Protein AF-A0A2H6B9R8-F1 (afdb_monomer_lite)

Structure (mmCIF, N/CA/C/O backbone):
data_AF-A0A2H6B9R8-F1
#
_entry.id   AF-A0A2H6B9R8-F1
#
loop_
_atom_site.group_PDB
_atom_site.id
_atom_site.type_symbol
_atom_site.label_atom_id
_atom_site.label_alt_id
_atom_site.label_comp_id
_atom_site.label_asym_id
_atom_site.label_entity_id
_atom_site.label_seq_id
_atom_site.pdbx_PDB_ins_code
_atom_site.Cartn_x
_atom_site.Cartn_y
_atom_site.Cartn_z
_atom_site.occupancy
_atom_site.B_iso_or_equiv
_atom_site.auth_seq_id
_atom_site.auth_comp_id
_atom_site.auth_asym_id
_atom_site.auth_atom_id
_atom_site.pdbx_PDB_model_num
ATOM 1 N N . MET A 1 1 ? 10.883 -12.171 -8.756 1.00 70.75 1 MET A N 1
ATOM 2 C CA . MET A 1 1 ? 9.841 -11.616 -9.647 1.00 70.75 1 MET A CA 1
ATOM 3 C C . MET A 1 1 ? 10.353 -11.651 -11.082 1.00 70.75 1 MET A C 1
ATOM 5 O O . MET A 1 1 ? 11.427 -11.118 -11.314 1.00 70.75 1 MET A O 1
ATOM 9 N N . GLN A 1 2 ? 9.630 -12.269 -12.023 1.00 77.06 2 GLN A N 1
ATOM 10 C CA . GLN A 1 2 ? 10.063 -12.372 -13.426 1.00 77.06 2 GLN A CA 1
ATOM 11 C C . GLN A 1 2 ? 8.971 -11.858 -14.382 1.00 77.06 2 GLN A C 1
ATOM 13 O O . GLN A 1 2 ? 7.766 -12.011 -14.130 1.00 77.06 2 GLN A O 1
ATOM 18 N N . VAL A 1 3 ? 9.385 -11.194 -15.463 1.00 81.06 3 VAL A N 1
ATOM 19 C CA . VAL A 1 3 ? 8.510 -10.721 -16.545 1.00 81.06 3 VAL A CA 1
ATOM 20 C C . VAL A 1 3 ? 9.075 -11.250 -17.855 1.00 81.06 3 VAL A C 1
ATOM 22 O O . VAL A 1 3 ? 10.202 -10.927 -18.210 1.00 81.06 3 VAL A O 1
ATOM 25 N N . LEU A 1 4 ? 8.290 -12.076 -18.545 1.00 83.81 4 LEU A N 1
ATOM 26 C CA . LEU A 1 4 ? 8.621 -12.559 -19.880 1.00 83.81 4 LEU A CA 1
ATOM 27 C C . LEU A 1 4 ? 8.282 -11.460 -20.885 1.00 83.81 4 LEU A C 1
ATOM 29 O O . LEU A 1 4 ? 7.156 -10.955 -20.891 1.00 83.81 4 LEU A O 1
ATOM 33 N N . VAL A 1 5 ? 9.260 -11.087 -21.702 1.00 84.06 5 VAL A N 1
ATOM 34 C CA . VAL A 1 5 ? 9.093 -10.111 -22.780 1.00 84.06 5 VAL A CA 1
ATOM 35 C C . VAL A 1 5 ? 8.875 -10.890 -24.066 1.00 84.06 5 VAL A C 1
ATOM 37 O O . VAL A 1 5 ? 9.646 -11.793 -24.375 1.00 84.06 5 VAL A O 1
ATOM 40 N N . ARG A 1 6 ? 7.801 -10.573 -24.785 1.00 87.12 6 ARG A N 1
ATOM 41 C CA . ARG A 1 6 ? 7.520 -11.127 -26.112 1.00 87.12 6 ARG A CA 1
ATOM 42 C C . ARG A 1 6 ? 7.653 -10.007 -27.136 1.00 87.12 6 ARG A C 1
ATOM 44 O O . ARG A 1 6 ? 7.360 -8.853 -26.810 1.00 87.12 6 ARG A O 1
ATOM 51 N N . ASP A 1 7 ? 8.129 -10.357 -28.325 1.00 82.62 7 ASP A N 1
ATOM 52 C CA . ASP A 1 7 ? 8.151 -9.481 -29.502 1.00 82.62 7 ASP A CA 1
ATOM 53 C C . ASP A 1 7 ? 8.915 -8.161 -29.285 1.00 82.62 7 ASP A C 1
ATOM 55 O O . ASP A 1 7 ? 8.483 -7.096 -29.720 1.00 82.62 7 ASP A O 1
ATOM 59 N N . ASN A 1 8 ? 10.033 -8.214 -28.547 1.00 81.19 8 ASN A N 1
ATOM 60 C CA . ASN A 1 8 ? 10.891 -7.062 -28.216 1.00 81.19 8 ASN A CA 1
ATOM 61 C C . ASN A 1 8 ? 10.157 -5.863 -27.581 1.00 81.19 8 ASN A C 1
ATOM 63 O O . ASN A 1 8 ? 10.640 -4.732 -27.604 1.00 81.19 8 ASN A O 1
ATOM 67 N N . ASN A 1 9 ? 9.002 -6.095 -26.955 1.00 84.94 9 ASN A N 1
ATOM 68 C CA . ASN A 1 9 ? 8.187 -5.029 -26.385 1.00 84.94 9 ASN A CA 1
ATOM 69 C C . ASN A 1 9 ? 8.643 -4.637 -24.968 1.00 84.94 9 ASN A C 1
ATOM 71 O O . ASN A 1 9 ? 8.030 -4.985 -23.950 1.00 84.94 9 ASN A O 1
ATOM 75 N N . ILE A 1 10 ? 9.756 -3.912 -24.915 1.00 82.06 10 ILE A N 1
ATOM 76 C CA . ILE A 1 10 ? 10.469 -3.557 -23.683 1.00 82.06 10 ILE A CA 1
ATOM 77 C C . ILE A 1 10 ? 9.643 -2.598 -22.812 1.00 82.06 10 ILE A C 1
ATOM 79 O O . ILE A 1 10 ? 9.504 -2.814 -21.606 1.00 82.06 10 ILE A O 1
ATOM 83 N N . ASP A 1 11 ? 9.007 -1.587 -23.402 1.00 85.81 11 ASP A N 1
ATOM 84 C CA . ASP A 1 11 ? 8.265 -0.568 -22.647 1.00 85.81 11 ASP A CA 1
ATOM 85 C C . ASP A 1 11 ? 7.061 -1.143 -21.897 1.00 85.81 11 ASP A C 1
ATOM 87 O O . ASP A 1 11 ? 6.761 -0.771 -20.752 1.00 85.81 11 ASP A O 1
ATOM 91 N N . GLN A 1 12 ? 6.363 -2.097 -22.515 1.00 85.00 12 GLN A N 1
ATOM 92 C CA . GLN A 1 12 ? 5.255 -2.775 -21.856 1.00 85.00 12 GLN A CA 1
ATOM 93 C C . GLN A 1 12 ? 5.750 -3.688 -20.739 1.00 85.00 12 GLN A C 1
ATOM 95 O O . GLN A 1 12 ? 5.146 -3.696 -19.661 1.00 85.00 12 GLN A O 1
ATOM 100 N N . ALA A 1 13 ? 6.862 -4.394 -20.944 1.00 85.38 13 ALA A N 1
ATOM 101 C CA . ALA A 1 13 ? 7.474 -5.216 -19.909 1.00 85.38 13 ALA A CA 1
ATOM 102 C C . ALA A 1 13 ? 7.876 -4.384 -18.683 1.00 85.38 13 ALA A C 1
ATOM 104 O O . ALA A 1 13 ? 7.516 -4.744 -17.558 1.00 85.38 13 ALA A O 1
ATOM 105 N N . LEU A 1 14 ? 8.505 -3.222 -18.885 1.00 86.75 14 LEU A N 1
ATOM 106 C CA . LEU A 1 14 ? 8.864 -2.291 -17.810 1.00 86.75 14 LEU A CA 1
ATOM 107 C C . LEU A 1 14 ? 7.627 -1.790 -17.055 1.00 86.75 14 LEU A C 1
ATOM 109 O O . LEU A 1 14 ? 7.599 -1.743 -15.820 1.00 86.75 14 LEU A O 1
ATOM 113 N N . LYS A 1 15 ? 6.550 -1.474 -17.777 1.00 88.06 15 LYS A N 1
ATOM 114 C CA . LYS A 1 15 ? 5.282 -1.042 -17.175 1.00 88.06 15 LYS A CA 1
ATOM 115 C C . LYS A 1 15 ? 4.619 -2.152 -16.362 1.00 88.06 15 LYS A C 1
ATOM 117 O O . LYS A 1 15 ? 4.062 -1.881 -15.293 1.00 88.06 15 LYS A O 1
ATOM 122 N N . VAL A 1 16 ? 4.654 -3.390 -16.850 1.00 89.00 16 VAL A N 1
ATOM 123 C CA . VAL A 1 16 ? 4.129 -4.564 -16.143 1.00 89.00 16 VAL A CA 1
ATOM 124 C C . VAL A 1 16 ? 4.958 -4.843 -14.896 1.00 89.00 16 VAL A C 1
ATOM 126 O O . VAL A 1 16 ? 4.375 -5.014 -13.825 1.00 89.00 16 VAL A O 1
ATOM 129 N N . LEU A 1 17 ? 6.286 -4.816 -15.007 1.00 88.44 17 LEU A N 1
ATOM 130 C CA . LEU A 1 17 ? 7.211 -5.010 -13.895 1.00 88.44 17 LEU A CA 1
ATOM 131 C C . LEU A 1 17 ? 6.955 -3.981 -12.791 1.00 88.44 17 LEU A C 1
ATOM 133 O O . LEU A 1 17 ? 6.649 -4.352 -11.660 1.00 88.44 17 LEU A O 1
ATOM 137 N N . LYS A 1 18 ? 6.930 -2.687 -13.131 1.00 88.62 18 LYS A N 1
ATOM 138 C CA . LYS A 1 18 ? 6.612 -1.614 -12.177 1.00 88.62 18 LYS A CA 1
ATOM 139 C C . LYS A 1 18 ? 5.271 -1.847 -11.482 1.00 88.62 18 LYS A C 1
ATOM 141 O O . LYS A 1 18 ? 5.162 -1.667 -10.270 1.00 88.62 18 LYS A O 1
ATOM 146 N N . LYS A 1 19 ? 4.247 -2.280 -12.225 1.00 89.00 19 LYS A N 1
ATOM 147 C CA . LYS A 1 19 ? 2.927 -2.581 -11.657 1.00 89.00 19 LYS A CA 1
ATOM 148 C C . LYS A 1 19 ? 2.949 -3.776 -10.712 1.00 89.00 19 LYS A C 1
ATOM 150 O O . LYS A 1 19 ? 2.329 -3.672 -9.654 1.00 89.00 19 LYS A O 1
ATOM 155 N N . LYS A 1 20 ? 3.610 -4.894 -11.043 1.00 86.50 20 LYS A N 1
ATOM 156 C CA . LYS A 1 20 ? 3.653 -6.020 -10.097 1.00 86.50 20 LYS A CA 1
ATOM 157 C C . LYS A 1 20 ? 4.568 -5.742 -8.884 1.00 86.50 20 LYS A C 1
ATOM 159 O O . LYS A 1 20 ? 4.148 -6.062 -7.781 1.00 86.50 20 LYS A O 1
ATOM 164 N N . MET A 1 21 ? 5.643 -4.953 -9.013 1.00 82.88 21 MET A N 1
ATOM 165 C CA . MET A 1 21 ? 6.442 -4.491 -7.859 1.00 82.88 21 MET A CA 1
ATOM 166 C C . MET A 1 21 ? 5.638 -3.583 -6.915 1.00 82.88 21 MET A C 1
ATOM 168 O O . MET A 1 21 ? 5.786 -3.630 -5.695 1.00 82.88 21 MET A O 1
ATOM 172 N N . GLN A 1 22 ? 4.752 -2.747 -7.465 1.00 85.56 22 GLN A N 1
ATOM 173 C CA . GLN A 1 22 ? 3.837 -1.931 -6.664 1.00 85.56 22 GLN A CA 1
ATOM 174 C C . GLN A 1 22 ? 2.771 -2.765 -5.942 1.00 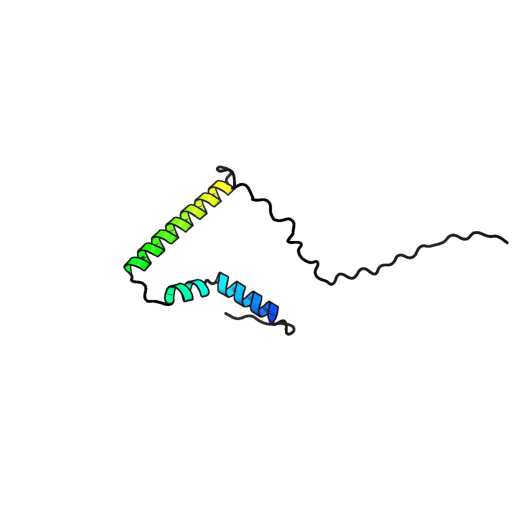85.56 22 GLN A C 1
ATOM 176 O O . GLN A 1 22 ? 2.376 -2.396 -4.837 1.00 85.56 22 GLN A O 1
ATOM 181 N N . ARG A 1 23 ? 2.301 -3.866 -6.549 1.00 84.00 23 ARG A N 1
ATOM 182 C CA . ARG A 1 23 ? 1.327 -4.790 -5.937 1.00 84.00 23 ARG A CA 1
ATOM 183 C C . ARG A 1 23 ? 1.943 -5.600 -4.809 1.00 84.00 23 ARG A C 1
ATOM 185 O O . ARG A 1 23 ? 1.326 -5.712 -3.758 1.00 84.00 23 ARG A O 1
ATOM 192 N N . GLU A 1 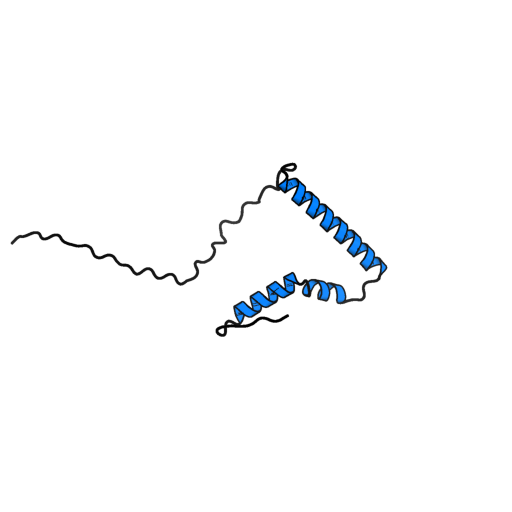24 ? 3.153 -6.100 -5.032 1.00 81.25 24 GLU A N 1
ATOM 193 C CA . GLU A 1 24 ? 3.956 -6.788 -4.018 1.00 81.25 24 GLU A CA 1
ATOM 194 C C . GLU A 1 24 ? 4.370 -5.831 -2.890 1.00 81.25 24 GLU A C 1
ATOM 196 O O . GLU A 1 24 ? 4.705 -6.264 -1.799 1.00 81.25 24 GLU A O 1
ATOM 201 N N . GLY A 1 25 ? 4.299 -4.513 -3.112 1.00 81.19 25 GLY A N 1
ATOM 202 C CA . GLY A 1 25 ? 4.579 -3.526 -2.073 1.00 81.19 25 GLY A CA 1
ATOM 203 C C . GLY A 1 25 ? 6.068 -3.372 -1.771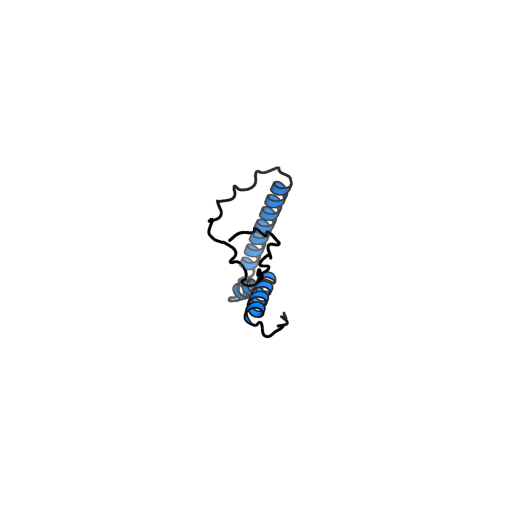 1.00 81.19 25 GLY A C 1
ATOM 204 O O . GLY A 1 25 ? 6.413 -2.637 -0.849 1.00 81.19 25 GLY A O 1
ATOM 205 N N . VAL A 1 26 ? 6.944 -3.958 -2.592 1.00 80.50 26 VAL A N 1
ATOM 206 C CA . VAL A 1 26 ? 8.406 -3.931 -2.428 1.00 80.50 26 VAL A CA 1
ATOM 207 C C . VAL A 1 26 ? 8.920 -2.499 -2.286 1.00 80.50 26 VAL A C 1
ATOM 209 O O . VAL A 1 26 ? 9.714 -2.208 -1.403 1.00 80.50 26 VAL A O 1
ATOM 212 N N . PHE A 1 27 ? 8.390 -1.547 -3.059 1.00 78.12 27 PHE A N 1
ATOM 213 C CA . PHE A 1 27 ? 8.771 -0.135 -2.924 1.00 78.12 27 PHE A CA 1
ATOM 214 C C . PHE A 1 27 ? 8.363 0.501 -1.587 1.00 78.12 27 PHE A C 1
ATOM 216 O O . PHE A 1 27 ? 9.016 1.436 -1.120 1.00 78.12 27 PHE A O 1
ATOM 223 N N . ARG A 1 28 ? 7.277 0.029 -0.965 1.00 81.25 28 ARG A N 1
ATOM 224 C CA . ARG A 1 28 ? 6.880 0.480 0.375 1.00 81.25 28 ARG A CA 1
ATOM 225 C C . ARG A 1 28 ? 7.814 -0.094 1.424 1.00 81.25 28 ARG A C 1
ATOM 227 O O . ARG A 1 28 ? 8.245 0.657 2.289 1.00 81.25 28 ARG A O 1
ATOM 234 N N . GLU A 1 29 ? 8.174 -1.364 1.300 1.00 81.31 29 GLU A N 1
ATOM 235 C CA . GLU A 1 29 ? 9.127 -2.006 2.202 1.00 81.31 29 GLU A CA 1
ATOM 236 C C . GLU A 1 29 ? 10.520 -1.396 2.086 1.00 81.31 29 GLU A C 1
ATOM 238 O O . GLU A 1 29 ? 11.103 -1.020 3.097 1.00 81.31 29 GLU A O 1
ATOM 243 N N . MET A 1 30 ? 11.012 -1.180 0.865 1.00 81.50 30 MET A N 1
ATOM 244 C CA . MET A 1 30 ? 12.280 -0.490 0.627 1.00 81.50 30 MET A CA 1
ATOM 245 C C . MET A 1 30 ? 12.298 0.892 1.277 1.00 81.50 30 MET A C 1
ATOM 247 O O . MET A 1 30 ? 13.319 1.289 1.818 1.00 81.50 30 MET A O 1
ATOM 251 N N . ARG A 1 31 ? 11.178 1.631 1.252 1.00 81.31 31 ARG A N 1
ATOM 252 C CA . ARG A 1 31 ? 11.076 2.944 1.908 1.00 81.31 31 ARG A CA 1
ATOM 253 C C . ARG A 1 31 ? 11.012 2.839 3.433 1.00 81.31 31 ARG A C 1
ATOM 255 O O . ARG A 1 31 ? 11.555 3.706 4.103 1.00 81.31 31 ARG A O 1
ATOM 262 N N . GLN A 1 32 ? 10.348 1.816 3.965 1.00 77.94 32 GLN A N 1
ATOM 263 C CA . GLN A 1 32 ? 10.234 1.573 5.406 1.00 77.94 32 GLN A CA 1
ATOM 264 C C . GLN A 1 32 ? 11.547 1.081 6.023 1.00 77.94 32 GLN A C 1
ATOM 266 O O . GLN A 1 32 ? 11.831 1.416 7.161 1.00 77.94 32 GLN A O 1
ATOM 271 N N . ARG A 1 33 ? 12.365 0.341 5.267 1.00 79.06 33 ARG A N 1
ATOM 272 C CA . ARG A 1 33 ? 13.631 -0.243 5.735 1.00 79.06 33 ARG A CA 1
ATOM 273 C C . ARG A 1 33 ? 14.868 0.634 5.478 1.00 79.06 33 ARG A C 1
ATOM 275 O O . ARG A 1 33 ? 15.977 0.170 5.705 1.00 79.06 33 ARG A O 1
ATOM 282 N N . LYS A 1 34 ? 14.711 1.878 4.995 1.00 80.88 34 LYS A N 1
ATOM 283 C CA . LYS A 1 34 ? 15.854 2.782 4.725 1.00 80.88 34 LYS A CA 1
ATOM 284 C C . LYS A 1 34 ? 16.622 3.192 5.981 1.00 80.88 34 LYS A C 1
ATOM 286 O O . LYS A 1 34 ? 17.801 3.503 5.885 1.00 80.88 34 LYS A O 1
ATOM 291 N N . ALA A 1 35 ? 15.942 3.245 7.119 1.00 80.25 35 ALA A N 1
ATOM 292 C CA . ALA A 1 35 ? 16.518 3.601 8.404 1.00 80.25 35 ALA A CA 1
ATOM 293 C C . ALA A 1 35 ? 16.031 2.605 9.457 1.00 80.25 35 ALA A C 1
ATOM 295 O O . ALA A 1 35 ? 14.957 2.016 9.306 1.00 80.25 35 ALA A O 1
ATOM 296 N N . TYR A 1 36 ? 16.821 2.419 10.513 1.00 81.62 36 TYR A N 1
ATOM 297 C CA . TYR A 1 36 ? 16.400 1.623 11.657 1.00 81.62 36 TYR A CA 1
ATOM 298 C C . TYR A 1 36 ? 15.224 2.318 12.355 1.00 81.62 36 TYR A C 1
ATOM 300 O O . TYR A 1 36 ? 15.367 3.418 12.881 1.00 81.62 36 TYR A O 1
ATOM 308 N N . GLU A 1 37 ? 14.057 1.678 12.332 1.00 80.56 37 GLU A N 1
ATOM 309 C CA . GLU A 1 37 ? 12.872 2.125 13.065 1.00 80.56 37 GLU A CA 1
ATOM 310 C C . GLU A 1 37 ? 12.871 1.437 14.432 1.00 80.56 37 GLU A C 1
ATOM 312 O O . GLU A 1 37 ? 13.017 0.212 14.530 1.00 80.56 37 GLU A O 1
ATOM 317 N N . LYS A 1 38 ? 12.712 2.212 15.507 1.00 89.31 38 LYS A N 1
ATOM 318 C CA . LYS A 1 38 ? 12.719 1.662 16.863 1.00 89.31 38 LYS A CA 1
ATOM 319 C C . LYS A 1 38 ? 11.544 0.681 17.014 1.00 89.31 38 LYS A C 1
ATOM 321 O O . LYS A 1 38 ? 10.435 0.982 16.567 1.00 89.31 38 LYS A O 1
ATOM 326 N N . PRO A 1 39 ? 11.704 -0.468 17.698 1.00 85.38 39 PRO A N 1
ATOM 327 C CA . PRO A 1 39 ? 10.642 -1.474 17.808 1.00 85.38 39 PRO A CA 1
ATOM 328 C C . PRO A 1 39 ? 9.328 -0.945 18.409 1.00 85.38 39 PRO A C 1
ATOM 330 O O . PRO A 1 39 ? 8.256 -1.445 18.070 1.00 85.38 39 PRO A O 1
ATOM 333 N N . SER A 1 40 ? 9.382 0.081 19.266 1.00 81.31 40 SER A N 1
ATOM 334 C CA . SER A 1 40 ? 8.180 0.743 19.798 1.00 81.31 40 SER A CA 1
ATOM 335 C C . SER A 1 40 ? 7.395 1.504 18.716 1.00 81.31 40 SER A C 1
ATOM 337 O O . SER A 1 40 ? 6.171 1.398 18.635 1.00 81.31 40 SER A O 1
ATOM 339 N N . GLU A 1 41 ? 8.099 2.206 17.827 1.00 81.81 41 GLU A N 1
ATOM 340 C CA . GLU A 1 41 ? 7.517 2.997 16.734 1.00 81.81 41 GLU A CA 1
ATOM 341 C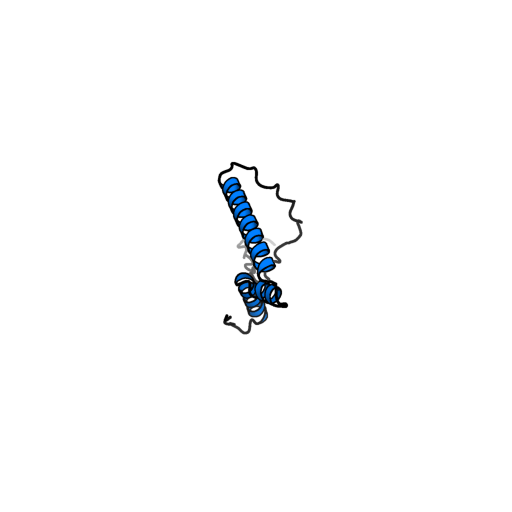 C . GLU A 1 41 ? 6.899 2.088 15.670 1.00 81.81 41 GLU A C 1
ATOM 343 O O . GLU A 1 41 ? 5.752 2.294 15.262 1.00 81.81 41 GLU A O 1
ATOM 348 N N . LYS A 1 42 ? 7.590 0.988 15.343 1.00 84.00 42 LYS A N 1
ATOM 349 C CA . LYS A 1 42 ? 7.073 -0.055 14.454 1.00 84.00 42 LYS A CA 1
ATOM 350 C C . LYS A 1 42 ? 5.734 -0.617 14.953 1.00 84.00 42 LYS A C 1
ATOM 352 O O . LYS A 1 42 ? 4.766 -0.676 14.195 1.00 84.00 42 LYS A O 1
ATOM 357 N N . ARG A 1 43 ? 5.637 -0.955 16.247 1.00 83.62 43 ARG A N 1
ATOM 358 C CA . ARG A 1 43 ? 4.393 -1.456 16.867 1.00 83.62 43 ARG A CA 1
ATOM 359 C C . ARG A 1 43 ? 3.267 -0.421 16.831 1.00 83.62 43 ARG A C 1
ATOM 361 O O . ARG A 1 43 ? 2.119 -0.779 16.572 1.00 83.62 43 ARG A O 1
ATOM 368 N N . ALA A 1 44 ? 3.565 0.852 17.096 1.00 85.50 44 ALA A N 1
ATOM 369 C CA . ALA A 1 44 ? 2.570 1.924 17.044 1.00 85.50 44 ALA A CA 1
ATOM 370 C C . ALA A 1 44 ? 2.021 2.118 15.619 1.00 85.50 44 ALA A C 1
ATOM 372 O O . ALA A 1 44 ? 0.807 2.220 15.417 1.00 85.50 44 ALA A O 1
ATOM 373 N N . ARG A 1 45 ? 2.905 2.085 14.619 1.00 84.81 45 ARG A N 1
ATOM 374 C CA . ARG A 1 45 ? 2.556 2.207 13.203 1.00 84.81 45 ARG A CA 1
ATOM 375 C C . ARG A 1 45 ? 1.710 1.041 12.706 1.00 84.81 45 ARG A C 1
ATOM 377 O O . ARG A 1 45 ? 0.694 1.267 12.051 1.00 84.81 45 ARG A O 1
ATOM 384 N N . GLU A 1 46 ? 2.090 -0.191 13.033 1.00 85.38 46 GLU A N 1
ATOM 385 C CA . GLU A 1 46 ? 1.342 -1.397 12.662 1.00 85.38 46 GLU A CA 1
ATOM 386 C C . GLU A 1 46 ? -0.076 -1.379 13.245 1.00 85.38 46 GLU A C 1
ATOM 388 O O . GLU A 1 46 ? -1.048 -1.600 12.516 1.00 85.38 46 GLU A O 1
ATOM 393 N N . LYS A 1 47 ? -0.217 -1.017 14.528 1.00 85.81 47 LYS A N 1
ATOM 394 C CA . LYS A 1 47 ? -1.523 -0.859 15.186 1.00 85.81 47 LYS A CA 1
ATOM 395 C C . LYS A 1 47 ? -2.376 0.211 14.500 1.00 85.81 47 LYS A C 1
ATOM 397 O O . LYS A 1 47 ? -3.537 -0.041 14.175 1.00 85.81 47 LYS A O 1
ATOM 402 N N . ALA A 1 48 ? -1.805 1.380 14.212 1.00 84.94 48 ALA A N 1
ATOM 403 C CA . ALA A 1 48 ? -2.509 2.454 13.513 1.00 84.94 48 ALA A CA 1
ATOM 404 C C . ALA A 1 48 ? -2.923 2.052 12.082 1.00 84.94 48 ALA A C 1
ATOM 406 O O . ALA A 1 48 ? -4.034 2.355 11.634 1.00 84.94 48 ALA A O 1
ATOM 407 N N . GLU A 1 49 ? -2.067 1.329 11.355 1.00 86.94 49 GLU A N 1
ATOM 408 C CA . GLU A 1 49 ? -2.388 0.816 10.024 1.00 86.94 49 GLU A CA 1
ATOM 409 C C . GLU A 1 49 ? -3.495 -0.239 10.052 1.00 86.94 49 GLU A C 1
ATOM 411 O O . GLU A 1 49 ? -4.371 -0.199 9.182 1.00 86.94 49 GLU A O 1
ATOM 416 N N . ALA A 1 50 ? -3.492 -1.141 11.035 1.00 85.69 50 ALA A N 1
ATOM 417 C CA . ALA A 1 50 ? -4.535 -2.145 11.221 1.00 85.69 50 ALA A CA 1
ATOM 418 C C . ALA A 1 50 ? -5.895 -1.482 11.471 1.00 85.69 50 ALA A C 1
ATOM 420 O O . ALA A 1 50 ? -6.844 -1.743 10.732 1.00 85.69 50 ALA A O 1
ATOM 421 N N . VAL A 1 51 ? -5.963 -0.528 12.406 1.00 88.81 51 VAL A N 1
ATOM 422 C CA . VAL A 1 51 ? -7.184 0.246 12.692 1.00 88.81 51 VAL A CA 1
ATOM 423 C C . VAL A 1 51 ? -7.666 1.008 11.452 1.00 88.81 51 VAL A C 1
ATOM 425 O O . VAL A 1 51 ? -8.861 1.049 11.151 1.00 88.81 51 VAL A O 1
ATOM 428 N N . ARG A 1 52 ? -6.753 1.588 10.664 1.00 88.56 52 ARG A N 1
ATOM 429 C CA . ARG A 1 52 ? -7.125 2.269 9.415 1.00 88.56 52 ARG A CA 1
ATOM 430 C C . ARG A 1 52 ? -7.678 1.293 8.372 1.00 88.56 52 ARG A C 1
ATOM 432 O O . ARG A 1 52 ? -8.609 1.644 7.644 1.00 88.56 52 ARG A O 1
ATOM 439 N N . ARG A 1 53 ? -7.107 0.089 8.262 1.00 89.00 53 ARG A N 1
ATOM 440 C CA . ARG A 1 53 ? -7.568 -0.952 7.328 1.00 89.00 53 ARG A CA 1
ATOM 441 C C . ARG A 1 53 ? -8.950 -1.471 7.721 1.00 89.00 53 ARG A C 1
ATOM 443 O O . ARG A 1 53 ? -9.817 -1.509 6.849 1.00 89.00 53 ARG A O 1
ATOM 450 N N . THR A 1 54 ? -9.183 -1.777 8.997 1.00 87.00 54 THR A N 1
ATOM 451 C CA . THR A 1 54 ? -10.475 -2.279 9.496 1.00 87.00 54 THR A CA 1
ATOM 452 C C . THR A 1 54 ? -11.585 -1.248 9.317 1.00 87.00 54 THR A C 1
ATOM 454 O O . THR A 1 54 ? -12.608 -1.557 8.713 1.00 87.00 54 THR A O 1
ATOM 457 N N . ARG A 1 55 ? -11.351 0.018 9.691 1.00 87.62 55 ARG A N 1
ATOM 458 C CA . ARG A 1 55 ? -12.317 1.114 9.474 1.00 87.62 55 ARG A CA 1
ATOM 459 C C . ARG A 1 55 ? -12.663 1.303 7.997 1.00 87.62 55 ARG A C 1
ATOM 461 O O . ARG A 1 55 ? -13.815 1.544 7.642 1.00 87.62 55 ARG A O 1
ATOM 468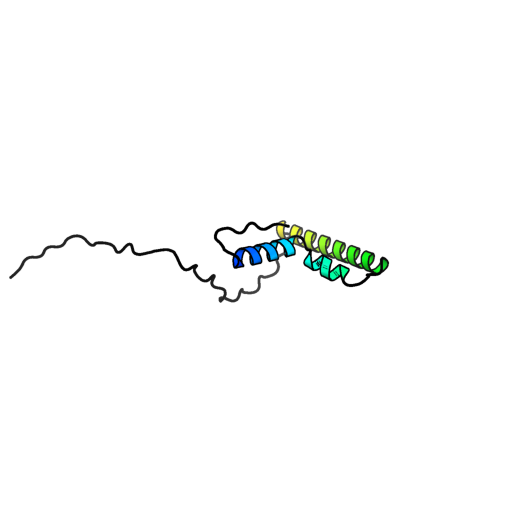 N N . LYS A 1 56 ? -11.674 1.177 7.107 1.00 87.62 56 LYS A N 1
ATOM 469 C CA . LYS A 1 56 ? -11.893 1.281 5.658 1.00 87.62 56 LYS A CA 1
ATOM 470 C C . LYS A 1 56 ? -12.667 0.084 5.100 1.00 87.62 56 LYS A C 1
ATOM 472 O O . LYS A 1 56 ? -13.465 0.281 4.188 1.00 87.62 56 LYS A O 1
ATOM 477 N N . ALA A 1 57 ? -12.424 -1.123 5.610 1.00 86.00 57 ALA A N 1
ATOM 478 C CA . ALA A 1 57 ? -13.165 -2.322 5.231 1.00 86.00 57 ALA A CA 1
ATOM 479 C C . ALA A 1 57 ? -14.630 -2.230 5.682 1.00 86.00 57 ALA A C 1
ATOM 481 O O . ALA A 1 57 ? -15.518 -2.366 4.846 1.00 86.00 57 ALA A O 1
ATOM 482 N N . ALA A 1 58 ? -14.872 -1.858 6.942 1.00 84.88 58 ALA A N 1
ATOM 483 C CA . ALA A 1 58 ? -16.210 -1.653 7.494 1.00 84.88 58 ALA A CA 1
ATOM 484 C C . ALA A 1 58 ? -17.003 -0.587 6.720 1.00 84.88 58 ALA A C 1
ATOM 486 O O . ALA A 1 58 ? -18.131 -0.828 6.304 1.00 84.88 58 ALA A O 1
ATOM 487 N N . ARG A 1 59 ? -16.382 0.561 6.406 1.00 84.62 59 ARG A N 1
ATOM 488 C CA . ARG A 1 59 ? -17.023 1.606 5.588 1.00 84.62 59 ARG A CA 1
ATOM 489 C C . ARG A 1 59 ? -17.417 1.108 4.195 1.00 84.62 59 ARG A C 1
ATOM 491 O O . ARG A 1 59 ? -18.437 1.529 3.664 1.00 84.62 59 ARG A O 1
ATOM 498 N N . LYS A 1 60 ? -16.598 0.252 3.578 1.00 83.12 60 LYS A N 1
ATOM 499 C CA . LYS A 1 60 ? -16.903 -0.329 2.262 1.00 83.12 60 LYS A CA 1
ATOM 500 C C . LYS A 1 60 ? -18.005 -1.386 2.335 1.00 83.12 60 LYS A C 1
ATOM 502 O O . LYS A 1 60 ? -18.800 -1.449 1.406 1.00 83.12 60 LYS A O 1
ATOM 507 N N . ALA A 1 61 ? -18.042 -2.184 3.401 1.00 83.62 61 ALA A N 1
ATOM 508 C CA . ALA A 1 61 ? -19.108 -3.154 3.644 1.00 83.62 61 ALA A CA 1
ATOM 509 C C . ALA A 1 61 ? -20.457 -2.444 3.840 1.00 83.62 61 ALA A C 1
ATOM 511 O O . ALA A 1 61 ? -21.382 -2.686 3.074 1.00 83.62 61 ALA A O 1
ATOM 512 N N . ALA A 1 62 ? -20.510 -1.432 4.711 1.00 81.06 62 ALA A N 1
ATOM 513 C CA . ALA A 1 62 ? -21.719 -0.638 4.951 1.00 81.06 62 ALA A CA 1
ATOM 514 C C . ALA A 1 62 ? -22.232 0.109 3.702 1.00 81.06 62 ALA A C 1
ATOM 516 O O . ALA A 1 62 ? -23.430 0.310 3.535 1.00 81.06 62 ALA A O 1
ATOM 517 N N . GLN A 1 63 ? -21.335 0.514 2.794 1.00 81.81 63 GLN A N 1
ATOM 518 C CA . GLN A 1 63 ? -21.722 1.086 1.495 1.00 81.81 63 GLN A CA 1
ATOM 519 C C . GLN A 1 63 ? -22.274 0.042 0.522 1.00 81.81 63 GLN A C 1
ATOM 521 O O . GLN A 1 63 ? -23.085 0.380 -0.334 1.00 81.81 63 GLN A O 1
ATOM 526 N N . ARG A 1 64 ? -21.812 -1.209 0.616 1.00 76.56 64 ARG A N 1
ATOM 527 C CA . ARG A 1 64 ? -22.291 -2.322 -0.211 1.00 76.56 64 ARG A CA 1
ATOM 528 C C . ARG A 1 64 ? -23.684 -2.768 0.217 1.00 76.56 64 ARG A C 1
ATOM 530 O O . ARG A 1 64 ? -24.506 -3.063 -0.636 1.00 76.56 64 ARG A O 1
ATOM 537 N N . GLU A 1 65 ? -23.921 -2.769 1.521 1.00 79.00 65 GLU A N 1
ATOM 538 C CA . GLU A 1 65 ? -25.195 -3.113 2.159 1.00 79.00 65 GLU A CA 1
ATOM 539 C C . GLU A 1 65 ? -26.201 -1.946 2.140 1.00 79.00 65 GLU A C 1
ATOM 541 O O . GLU A 1 65 ? -27.301 -2.070 2.659 1.00 79.00 65 GLU A O 1
ATOM 546 N N . GLY A 1 66 ? -25.851 -0.808 1.525 1.00 68.88 66 GLY A N 1
ATOM 547 C CA . GLY A 1 66 ? -26.774 0.312 1.301 1.00 68.88 66 GLY A CA 1
ATOM 548 C C . GLY A 1 66 ? -27.085 1.166 2.535 1.00 68.88 66 GLY A C 1
ATOM 549 O O . GLY A 1 66 ? -27.838 2.128 2.426 1.00 68.88 66 GLY A O 1
ATOM 550 N N . LEU A 1 67 ? -26.468 0.878 3.683 1.00 67.44 67 LEU A N 1
ATOM 551 C CA . LEU A 1 67 ? -26.732 1.554 4.958 1.00 67.44 67 LEU A CA 1
ATOM 552 C C . LEU A 1 67 ? -26.150 2.981 5.026 1.00 67.44 67 LEU A C 1
ATOM 554 O O . LEU A 1 67 ? -26.538 3.780 5.873 1.00 67.44 67 LEU A O 1
ATOM 558 N N . ILE A 1 68 ? -25.199 3.317 4.144 1.00 71.56 68 ILE A N 1
ATOM 559 C CA . ILE A 1 68 ? -24.565 4.642 4.074 1.00 71.56 68 ILE A CA 1
ATOM 560 C C . ILE A 1 68 ? -24.549 5.132 2.618 1.00 71.56 68 ILE A C 1
ATOM 562 O O . ILE A 1 68 ? -24.026 4.416 1.755 1.00 71.56 68 ILE A O 1
ATOM 566 N N . PRO A 1 69 ? -25.003 6.370 2.324 1.00 70.38 69 PRO A N 1
ATOM 567 C CA . PRO A 1 69 ? -24.887 6.941 0.989 1.00 70.38 69 PRO A CA 1
ATOM 568 C C . PRO A 1 69 ? -23.413 7.030 0.573 1.00 70.38 69 PRO A C 1
ATOM 570 O O . PRO A 1 69 ? -22.552 7.564 1.283 1.00 70.38 69 PRO A O 1
ATOM 573 N N . GLY A 1 70 ? -23.105 6.472 -0.599 1.00 69.44 70 GLY A N 1
ATOM 574 C CA . GLY A 1 70 ? -21.760 6.509 -1.162 1.00 69.44 70 GLY A CA 1
ATOM 575 C C . GLY A 1 70 ? -21.256 7.952 -1.330 1.00 69.44 70 GLY A C 1
ATOM 576 O O . GLY A 1 70 ? -22.044 8.860 -1.597 1.00 69.44 70 GLY A O 1
ATOM 577 N N . PRO A 1 71 ? -19.941 8.205 -1.191 1.00 69.69 71 PRO A N 1
ATOM 578 C CA . PRO A 1 71 ? -19.393 9.543 -1.380 1.00 69.69 71 PRO A CA 1
ATOM 579 C C . PRO A 1 71 ? -19.709 10.053 -2.794 1.00 69.69 71 PRO A C 1
ATOM 581 O O . PRO A 1 71 ? -19.431 9.359 -3.777 1.00 69.69 71 PRO A O 1
ATOM 584 N N . LYS A 1 72 ? -20.269 11.270 -2.896 1.00 69.75 72 LYS A N 1
ATOM 585 C CA . LYS A 1 72 ? -20.604 11.922 -4.174 1.00 69.75 72 LYS A CA 1
ATOM 586 C C . LYS A 1 72 ? -19.370 11.930 -5.088 1.00 69.75 72 LYS A C 1
ATOM 588 O O . LYS A 1 72 ? -18.310 12.440 -4.716 1.00 69.75 72 LYS A O 1
ATOM 593 N N . LYS A 1 73 ? -19.483 11.317 -6.272 1.00 66.88 73 LYS A N 1
ATOM 594 C CA . LYS A 1 73 ? -18.389 11.255 -7.253 1.00 66.88 73 LYS A CA 1
ATOM 595 C C . LYS A 1 73 ? -18.152 12.666 -7.795 1.00 66.88 73 LYS A C 1
ATOM 597 O O . LYS A 1 73 ? -19.055 13.248 -8.384 1.00 66.88 73 LYS A O 1
ATOM 602 N N . LYS A 1 74 ? -16.943 13.204 -7.604 1.00 73.75 74 LYS A N 1
ATOM 603 C CA . LYS A 1 74 ? -16.521 14.454 -8.256 1.00 73.75 74 LYS A CA 1
ATOM 604 C C . LYS A 1 74 ? -16.616 14.281 -9.781 1.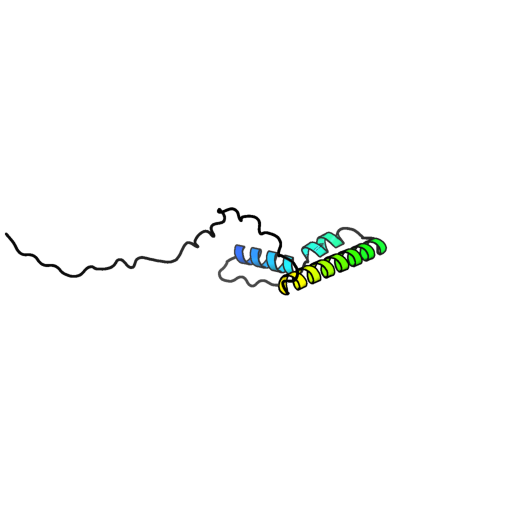00 73.75 74 LYS A C 1
ATOM 606 O O . LYS A 1 74 ? -16.288 13.183 -10.255 1.00 73.75 74 LYS A O 1
ATOM 611 N N . PRO A 1 75 ? -17.049 15.307 -10.538 1.00 76.94 75 PRO A N 1
ATOM 612 C CA . PRO A 1 75 ? -17.107 15.221 -11.991 1.00 76.94 75 PRO A CA 1
ATOM 613 C C . PRO A 1 75 ? -15.715 14.865 -12.512 1.00 76.94 75 PRO A C 1
ATOM 615 O O . PRO A 1 75 ? -14.713 15.477 -12.139 1.00 76.94 75 PRO A O 1
ATOM 618 N N . ARG A 1 76 ? -15.641 13.795 -13.306 1.00 71.88 76 ARG A N 1
ATOM 619 C CA . ARG A 1 76 ? -14.393 13.438 -13.980 1.00 71.88 76 ARG A CA 1
ATOM 620 C C . ARG A 1 76 ? -14.129 14.526 -15.022 1.00 71.88 76 ARG A C 1
ATOM 622 O O . ARG A 1 76 ? -15.077 14.877 -15.721 1.00 71.88 76 ARG A O 1
ATOM 629 N N . PRO A 1 77 ? -12.894 15.035 -15.156 1.00 72.88 77 PRO A N 1
ATOM 630 C CA . PRO A 1 77 ? -12.580 15.940 -16.247 1.00 72.88 77 PRO A CA 1
ATOM 631 C C . PRO A 1 77 ? -12.866 15.219 -17.568 1.00 72.88 77 PRO A C 1
ATOM 633 O O . PRO A 1 77 ? -12.290 14.167 -17.866 1.00 72.88 77 PRO A O 1
ATOM 636 N N . VAL A 1 78 ? -13.815 15.765 -18.323 1.00 64.06 78 VAL A N 1
ATOM 637 C CA . VAL A 1 78 ? -14.118 15.413 -19.712 1.00 64.06 78 VAL A CA 1
ATOM 638 C C . VAL A 1 78 ? -12.922 15.832 -20.567 1.00 64.06 78 VAL A C 1
ATOM 640 O O . VAL A 1 78 ? -12.872 16.919 -21.116 1.00 64.06 78 VAL A O 1
ATOM 643 N N . GLY A 1 79 ? -11.884 15.000 -20.567 1.00 61.16 79 GLY A N 1
ATOM 644 C CA . GLY A 1 79 ? -10.625 15.277 -21.271 1.00 61.16 79 GLY A CA 1
ATOM 645 C C . GLY A 1 79 ? -9.624 14.121 -21.269 1.00 61.16 79 GLY A C 1
ATOM 646 O O . GLY A 1 79 ? -8.626 14.158 -21.974 1.00 61.16 79 GLY A O 1
ATOM 647 N N . GLY A 1 80 ? -9.892 13.047 -20.521 1.00 57.91 80 GLY A N 1
ATOM 648 C CA . GLY A 1 80 ? -9.139 11.798 -20.615 1.00 57.91 80 GLY A CA 1
ATOM 649 C C . GLY A 1 80 ? -9.752 10.848 -21.638 1.00 57.91 80 GLY A C 1
ATOM 650 O O . GLY A 1 80 ? -10.122 9.731 -21.272 1.00 57.91 80 GLY A O 1
ATOM 651 N N . ALA A 1 81 ? -9.921 11.292 -22.886 1.00 55.09 81 ALA A N 1
ATOM 652 C CA . ALA A 1 81 ? -10.220 10.380 -23.981 1.00 55.09 81 ALA A CA 1
ATOM 653 C C . ALA A 1 81 ? -9.125 9.308 -23.985 1.00 55.09 81 ALA A C 1
ATOM 655 O O . ALA A 1 81 ? -7.935 9.614 -24.063 1.00 55.09 81 ALA A O 1
ATOM 656 N N . ARG A 1 82 ? -9.512 8.038 -23.839 1.00 55.88 82 ARG A N 1
ATOM 657 C CA . ARG A 1 82 ? -8.623 6.944 -24.218 1.00 55.88 82 ARG A CA 1
ATOM 658 C C . ARG A 1 82 ? -8.327 7.187 -25.689 1.00 55.88 82 ARG A C 1
ATOM 660 O O . ARG A 1 82 ? -9.231 7.024 -26.502 1.00 55.88 82 ARG A O 1
ATOM 667 N N . SER A 1 83 ? -7.113 7.637 -25.993 1.00 53.34 83 SER A N 1
ATOM 668 C CA . SER A 1 83 ? -6.630 7.772 -27.361 1.00 53.34 83 SER A CA 1
ATOM 669 C C . SER A 1 83 ? -7.031 6.499 -28.107 1.00 53.34 83 SER A C 1
ATOM 671 O O . SER A 1 83 ? -6.757 5.407 -27.583 1.00 53.34 83 SER A O 1
ATOM 673 N N . PRO A 1 84 ? -7.738 6.593 -29.246 1.00 51.12 84 PRO A N 1
ATOM 674 C CA . PRO A 1 84 ? -8.018 5.406 -30.023 1.00 51.12 84 PRO A CA 1
ATOM 675 C C . PRO A 1 84 ? -6.660 4.796 -30.353 1.00 51.12 84 PRO A C 1
ATOM 677 O O . PRO A 1 84 ? -5.741 5.482 -30.806 1.00 51.12 84 PRO A O 1
ATOM 680 N N . ARG A 1 85 ? -6.494 3.517 -30.013 1.00 50.72 85 ARG A N 1
ATOM 681 C CA . ARG A 1 85 ? -5.371 2.738 -30.519 1.00 50.72 85 ARG A CA 1
ATOM 682 C C . ARG A 1 85 ? -5.454 2.852 -32.038 1.00 50.72 85 ARG A C 1
ATOM 684 O O . ARG A 1 85 ? -6.424 2.373 -32.616 1.00 50.72 85 ARG A O 1
ATOM 691 N N . PHE A 1 86 ? -4.483 3.525 -32.649 1.00 47.88 86 PHE A N 1
ATOM 692 C CA . PHE A 1 86 ? -4.259 3.441 -34.086 1.00 47.88 86 PHE A CA 1
ATOM 693 C C . PHE A 1 86 ? -4.284 1.958 -34.484 1.00 47.88 86 PHE A C 1
ATOM 695 O O . PHE A 1 86 ? -3.568 1.156 -33.883 1.00 47.88 86 PHE A O 1
ATOM 702 N N . GLY A 1 87 ? -5.142 1.606 -35.444 1.00 50.16 87 GLY A N 1
ATOM 703 C CA . GLY A 1 87 ? -5.224 0.259 -36.010 1.00 50.16 87 GLY A CA 1
ATOM 704 C C . GLY A 1 87 ? -6.564 -0.446 -35.799 1.00 50.16 87 GLY A C 1
ATOM 705 O O . GLY A 1 87 ? -6.642 -1.434 -35.076 1.00 50.16 87 GLY A O 1
ATOM 706 N N . ALA A 1 88 ? -7.607 0.022 -36.480 1.00 45.22 88 ALA A N 1
ATOM 707 C CA . ALA A 1 88 ? -8.698 -0.835 -36.930 1.00 45.22 88 ALA A CA 1
ATOM 708 C C . ALA A 1 88 ? -9.035 -0.387 -38.354 1.00 45.22 88 ALA A C 1
ATOM 710 O O . ALA A 1 88 ? -9.556 0.707 -38.559 1.00 45.22 88 ALA A O 1
ATOM 711 N N . GLY A 1 89 ? -8.601 -1.189 -39.327 1.00 50.09 89 GLY A N 1
ATOM 712 C CA . GLY A 1 89 ? -8.808 -0.931 -40.742 1.00 50.09 89 GLY A CA 1
ATOM 713 C C . GLY A 1 89 ? -10.293 -0.812 -41.068 1.00 50.09 89 GLY A C 1
ATOM 714 O O . GLY A 1 89 ? -11.091 -1.668 -40.699 1.00 50.09 89 GLY A O 1
ATOM 715 N N . ALA A 1 90 ? -10.640 0.255 -41.776 1.00 43.78 90 ALA A N 1
ATOM 716 C CA . ALA A 1 90 ? -11.927 0.419 -42.425 1.00 43.78 90 ALA A CA 1
ATOM 717 C C . ALA A 1 90 ? -11.657 0.997 -43.815 1.00 43.78 90 ALA A C 1
ATOM 719 O O . ALA A 1 90 ? -11.452 2.193 -43.986 1.00 43.78 90 ALA A O 1
ATOM 720 N N . GLY A 1 91 ? -11.597 0.096 -44.790 1.00 38.78 91 GLY A N 1
ATOM 721 C CA . GLY A 1 91 ? -11.562 0.391 -46.217 1.00 38.78 91 GLY A CA 1
ATOM 722 C C . GLY A 1 91 ? -12.516 -0.537 -46.963 1.00 38.78 91 GLY A C 1
ATOM 723 O O . GLY A 1 91 ? -12.170 -1.054 -48.013 1.00 38.78 91 GLY A O 1
ATOM 724 N N . ALA A 1 92 ? -13.690 -0.814 -46.385 1.00 45.81 92 ALA A N 1
ATOM 725 C CA . ALA A 1 92 ? -14.809 -1.408 -47.109 1.00 45.81 92 ALA A CA 1
ATOM 726 C C . ALA A 1 92 ? -15.582 -0.261 -47.778 1.00 45.81 92 ALA A C 1
ATOM 728 O O . ALA A 1 92 ? -16.558 0.252 -47.235 1.00 45.81 92 ALA A O 1
ATOM 729 N N . GLY A 1 93 ? -15.067 0.204 -48.917 1.00 42.44 93 GLY A N 1
ATOM 730 C CA . GLY A 1 93 ? -15.776 1.109 -49.817 1.00 42.44 93 GLY A CA 1
ATOM 731 C C . GLY A 1 93 ? -16.772 0.303 -50.642 1.00 42.44 93 GLY A C 1
ATOM 732 O O . GLY A 1 93 ? -16.380 -0.540 -51.442 1.00 42.44 93 GLY A O 1
ATOM 733 N N . ALA A 1 94 ? -18.053 0.532 -50.377 1.00 43.53 94 ALA A N 1
ATOM 734 C CA . ALA A 1 94 ? -19.183 -0.101 -51.029 1.00 43.53 94 ALA A CA 1
ATOM 735 C C . ALA A 1 94 ? -19.227 0.193 -52.540 1.00 43.53 94 ALA A C 1
ATOM 737 O O . ALA A 1 94 ? -19.054 1.333 -52.967 1.00 43.53 94 ALA A O 1
ATOM 738 N N . ALA A 1 95 ? -19.518 -0.837 -53.333 1.00 54.78 95 ALA A N 1
ATOM 739 C CA . ALA A 1 95 ? -19.978 -0.692 -54.709 1.00 54.78 95 ALA A CA 1
ATOM 740 C C . ALA A 1 95 ? -21.450 -0.241 -54.724 1.00 54.78 95 ALA A C 1
ATOM 742 O O . ALA A 1 95 ? -22.244 -0.800 -53.963 1.00 54.78 95 ALA A O 1
ATOM 743 N N . PRO A 1 96 ? -21.860 0.681 -55.610 1.00 52.97 96 PRO A N 1
ATOM 744 C CA . PRO A 1 96 ? -23.254 0.798 -56.001 1.00 52.97 96 PRO A CA 1
ATOM 745 C C . PRO A 1 96 ? -23.477 0.166 -57.381 1.00 52.97 96 PRO A C 1
ATOM 747 O O . PRO A 1 96 ? -22.751 0.420 -58.342 1.00 52.97 96 PRO A O 1
ATOM 750 N N . ALA A 1 97 ? -24.496 -0.685 -57.448 1.00 50.66 97 ALA A N 1
ATOM 751 C CA . ALA A 1 97 ? -24.993 -1.305 -58.663 1.00 50.66 97 ALA A CA 1
ATOM 752 C C . ALA A 1 97 ? -25.970 -0.381 -59.414 1.00 50.66 97 ALA A C 1
ATOM 754 O O . ALA A 1 97 ? -26.771 0.303 -58.788 1.00 50.66 97 ALA A O 1
ATOM 755 N N . ALA A 1 98 ? -25.907 -0.488 -60.746 1.00 47.38 98 ALA A N 1
ATOM 756 C CA . ALA A 1 98 ? -26.976 -0.384 -61.747 1.00 47.38 98 ALA A CA 1
ATOM 757 C C . ALA A 1 98 ? -27.866 0.877 -61.822 1.00 47.38 98 ALA A C 1
ATOM 759 O O . ALA A 1 98 ? -28.604 1.222 -60.907 1.00 47.38 98 ALA A O 1
ATOM 760 N N . GLY A 1 99 ? -27.918 1.449 -63.029 1.00 43.06 99 GLY A N 1
ATOM 761 C CA . GLY A 1 99 ? -28.958 2.384 -63.456 1.00 43.06 99 GLY A CA 1
ATOM 762 C C . GLY A 1 99 ? -28.664 2.944 -64.843 1.00 43.06 99 GLY A C 1
ATOM 763 O O . GLY A 1 99 ? -28.100 4.026 -64.957 1.00 43.06 99 GLY A O 1
ATOM 764 N N . GLY A 1 100 ? -28.993 2.182 -65.890 1.00 51.16 100 GLY A N 1
ATOM 765 C CA . GLY A 1 100 ? -28.957 2.665 -67.269 1.00 51.16 100 GLY A CA 1
ATOM 766 C C . GLY A 1 100 ? -30.028 3.726 -67.520 1.00 51.16 100 GLY A C 1
ATOM 767 O O . GLY A 1 100 ? -31.143 3.610 -67.016 1.00 51.16 100 GLY A O 1
ATOM 768 N N . PHE A 1 101 ? -29.683 4.734 -68.317 1.00 45.44 101 PHE A N 1
ATOM 769 C CA . PHE A 1 101 ? -30.644 5.612 -68.972 1.00 45.44 101 PHE A CA 1
ATOM 770 C C . PHE A 1 101 ? -30.072 6.048 -70.326 1.00 45.44 101 PHE A C 1
ATOM 772 O O . PHE A 1 101 ? -29.067 6.753 -70.396 1.00 45.44 101 PHE A O 1
ATOM 779 N N . ASP A 1 102 ? -30.714 5.564 -71.387 1.00 52.06 102 ASP A N 1
ATOM 780 C CA . ASP A 1 102 ? -30.684 6.083 -72.753 1.00 52.06 102 ASP A CA 1
ATOM 781 C C . ASP A 1 102 ? -30.770 7.620 -72.813 1.00 52.06 102 ASP A C 1
ATOM 783 O O . ASP A 1 102 ? -31.656 8.204 -72.183 1.00 52.06 102 ASP A O 1
ATOM 787 N N . ARG A 1 103 ? -29.954 8.258 -73.668 1.00 50.00 103 ARG A N 1
ATOM 788 C CA . ARG A 1 103 ? -30.395 9.006 -74.872 1.00 50.00 103 ARG A CA 1
ATOM 789 C C . ARG A 1 103 ? -29.310 9.938 -75.439 1.00 50.00 103 ARG A C 1
ATOM 791 O O . ARG A 1 103 ? -28.695 10.683 -74.685 1.00 50.00 103 ARG A O 1
ATOM 798 N N . ALA A 1 104 ? -29.321 9.971 -76.779 1.00 44.72 104 ALA A N 1
ATOM 799 C CA . ALA A 1 104 ? -28.855 10.998 -77.725 1.00 44.72 104 ALA A CA 1
ATOM 800 C C . ALA A 1 104 ? -27.348 11.092 -78.002 1.00 44.72 104 ALA A C 1
ATOM 802 O O . ALA A 1 104 ? -26.593 11.586 -77.141 1.00 44.72 104 ALA A O 1
#

Radius of gyration: 28.37 Å; chains: 1; bounding box: 47×28×98 Å

Sequence (104 aa):
MQVLVRDNNIDQALKVLKKKMQREGVFREMRQRKAYEKPSEKRAREKAEAVRRTRKAARKAAQREGLIPGPKKKPRPVGGARSPRFGAGAGAGAAPAAGGFDRA

Secondary structure (DSSP, 8-state):
------TT-HHHHHHHHHHHHHHHTHHHHHHHTSS---HHHHHHHHHHHHHHHHHHHHHHHHHHTTSSPPPPPPPPPTT------S-------PPPP-------

Foldseek 3Di:
DDFDDPPPPVVVSVVVVVVVCVVVCVVVVCVVPPDDDDPVRVVVVVVVVVVVVVVVVVVVVCVVVVVDDDDDDDDDPPPPPPPPPPDDDDPPDDDDDDDDDDDD

pLDDT: mean 73.45, std 15.07, range [38.78, 89.31]